Protein AF-A0A1C3E9I0-F1 (afdb_monomer)

pLDDT: mean 88.79, std 15.62, range [39.53, 97.69]

Secondary structure (DSSP, 8-state):
--HHHHHHHTTSS-TTSHHHHHHHHHBSS--B-HHHHHHHHHHHH-----HHHHHHHHHHHHHH-TTTEEEEEEEEEETTEEEEEEEEEETTS-----------

Sequence (104 aa):
MNTLQQLQTAGRVTDKTTLGRTILVTYGEQWHTLRSIEKYIRQRFGHADTQPTISARLRDVKKRYSRELTLQKRSERINNKNVWFYRIVSVTQPTHTAPTKEAA

Foldseek 3Di:
DALLVVCVVVVNADLVDPLNLLQVQQEDDDKDFLVRSQVCNCVPPVDRQHSVNSVVSLVVCCVPPVQFKDKDKDWDQDPNDTTIIIHIYTPPPPPPPDDDDDDD

Mean predicted aligned error: 6.29 Å

Solvent-accessible surface area (backbone atoms only — not comparable to full-atom values): 6218 Å² total; per-residue (Å²): 134,56,68,66,57,54,35,38,75,70,64,75,40,41,77,93,38,76,52,24,36,49,48,70,72,32,52,50,92,61,76,34,34,57,69,53,48,31,50,49,39,29,73,75,68,71,39,88,58,46,54,71,58,48,56,53,35,57,56,45,43,54,74,76,32,60,85,53,34,40,77,47,76,53,73,49,79,54,95,93,36,85,44,60,33,35,24,28,39,50,61,86,54,85,75,84,69,74,80,78,80,85,78,135

Nearest PDB structures (foldseek):
  5x11-assembly3_D  TM=6.896E-01  e=4.346E-02  Bacillus spizizenii str. W23
  5x11-assembly2_E  TM=6.452E-01  e=2.426E-01  Bacillus spizizenii str. W23
  8s0f-assembly1_8  TM=5.007E-01  e=1.119E+00  Homo sapiens
  2crq-assembly1_A  TM=3.444E-01  e=8.138E-01  Mus musculus
  5ht0-assembly2_D  TM=3.319E-01  e=3.522E+00  uncultured bacterium

Structure (mmCIF, N/CA/C/O backbone):
data_AF-A0A1C3E9I0-F1
#
_entry.id   AF-A0A1C3E9I0-F1
#
loop_
_atom_site.group_PDB
_atom_site.id
_atom_site.type_symbol
_atom_site.label_atom_id
_atom_site.label_alt_id
_atom_site.label_comp_id
_atom_site.label_asym_id
_atom_site.label_entity_id
_atom_site.label_seq_id
_atom_site.pdbx_PDB_ins_code
_atom_site.Cartn_x
_atom_site.Cartn_y
_atom_site.Cartn_z
_atom_site.occupancy
_atom_site.B_iso_or_equiv
_atom_site.auth_seq_id
_atom_site.auth_comp_id
_atom_site.auth_asym_id
_atom_site.auth_atom_id
_atom_site.pdbx_PDB_model_num
ATOM 1 N N . MET A 1 1 ? -10.369 11.245 -15.182 1.00 59.56 1 MET A N 1
ATOM 2 C CA . MET A 1 1 ? -9.351 10.198 -14.937 1.00 59.56 1 MET A CA 1
ATOM 3 C C . MET A 1 1 ? -8.840 10.360 -13.514 1.00 59.56 1 MET A C 1
ATOM 5 O O . MET A 1 1 ? -8.442 11.462 -13.164 1.00 59.56 1 MET A O 1
ATOM 9 N N . ASN A 1 2 ? -8.929 9.326 -12.675 1.00 86.25 2 ASN A N 1
ATOM 10 C CA . ASN A 1 2 ? -8.485 9.405 -11.277 1.00 86.25 2 ASN A CA 1
ATOM 11 C C . ASN A 1 2 ? -6.939 9.382 -11.200 1.00 86.25 2 ASN A C 1
ATOM 13 O O . ASN A 1 2 ? -6.297 8.741 -12.033 1.00 86.25 2 ASN A O 1
ATOM 17 N N . THR A 1 3 ? -6.336 10.045 -10.207 1.00 92.06 3 THR A N 1
ATOM 18 C CA . THR A 1 3 ? -4.874 10.116 -10.010 1.00 92.06 3 THR A CA 1
ATOM 19 C C . THR A 1 3 ? -4.190 8.748 -10.031 1.00 92.06 3 THR A C 1
ATOM 21 O O . THR A 1 3 ? -3.131 8.598 -10.639 1.00 92.06 3 THR A O 1
ATOM 24 N N . LEU A 1 4 ? -4.799 7.716 -9.438 1.00 92.75 4 LEU A N 1
ATOM 25 C CA . LEU A 1 4 ? -4.233 6.365 -9.468 1.00 92.75 4 LEU A CA 1
ATOM 26 C C . LEU A 1 4 ? -4.150 5.813 -10.900 1.00 92.75 4 LEU A C 1
ATOM 28 O O . LEU A 1 4 ? -3.123 5.258 -11.281 1.00 92.75 4 LEU A O 1
ATOM 32 N N . GLN A 1 5 ? -5.184 6.027 -11.717 1.00 92.38 5 GLN A N 1
ATOM 33 C CA . GLN A 1 5 ? -5.194 5.583 -13.115 1.00 92.38 5 GLN A CA 1
ATOM 34 C C . GLN A 1 5 ? -4.120 6.300 -13.944 1.00 92.38 5 GLN A C 1
ATOM 36 O O . GLN A 1 5 ? -3.495 5.680 -14.803 1.00 92.38 5 GLN A O 1
ATOM 41 N N . GLN A 1 6 ? -3.869 7.587 -13.676 1.00 93.00 6 GLN A N 1
ATOM 42 C CA . GLN A 1 6 ? -2.787 8.343 -14.321 1.00 93.00 6 GLN A CA 1
ATOM 43 C C . GLN A 1 6 ? -1.420 7.744 -13.979 1.00 93.00 6 GLN A C 1
ATOM 45 O O . GLN A 1 6 ? -0.606 7.506 -14.869 1.00 93.00 6 GLN A O 1
ATOM 50 N N . LEU A 1 7 ? -1.188 7.426 -12.702 1.00 94.25 7 LEU A N 1
ATOM 51 C CA . LEU A 1 7 ? 0.055 6.800 -12.250 1.00 94.25 7 LEU A CA 1
ATOM 52 C C . LEU A 1 7 ? 0.250 5.386 -12.816 1.00 94.25 7 LEU A C 1
ATOM 54 O O . LEU A 1 7 ? 1.385 5.001 -13.096 1.00 94.25 7 LEU A O 1
ATOM 58 N N . GLN A 1 8 ? -0.831 4.623 -13.001 1.00 95.00 8 GLN A N 1
ATOM 59 C CA . GLN A 1 8 ? -0.782 3.311 -13.653 1.00 95.00 8 GLN A CA 1
ATOM 60 C C . GLN A 1 8 ? -0.477 3.427 -15.150 1.00 95.00 8 GLN A C 1
ATOM 62 O O . GLN A 1 8 ? 0.394 2.719 -15.647 1.00 95.00 8 GLN A O 1
ATOM 67 N N . THR A 1 9 ? -1.136 4.353 -15.852 1.00 94.31 9 THR A N 1
ATOM 68 C CA . THR A 1 9 ? -0.920 4.591 -17.293 1.00 94.31 9 THR A CA 1
ATOM 69 C C . THR A 1 9 ? 0.506 5.069 -17.569 1.00 94.31 9 THR A C 1
ATOM 71 O O . THR A 1 9 ? 1.133 4.636 -18.528 1.00 94.31 9 THR A O 1
ATOM 74 N N . ALA A 1 10 ? 1.060 5.895 -16.678 1.00 93.50 10 ALA A N 1
ATOM 75 C CA . ALA A 1 10 ? 2.455 6.329 -16.726 1.00 93.50 10 ALA A CA 1
ATOM 76 C C . ALA A 1 10 ? 3.463 5.245 -16.285 1.00 93.50 10 ALA A C 1
ATOM 78 O O . ALA A 1 10 ? 4.655 5.526 -16.186 1.00 93.50 10 ALA A O 1
ATOM 79 N N . GLY A 1 11 ? 3.010 4.035 -15.932 1.00 93.81 11 GLY A N 1
ATOM 80 C CA . GLY A 1 11 ? 3.867 2.932 -15.484 1.00 93.81 11 GLY A CA 1
ATOM 81 C C . GLY A 1 11 ? 4.528 3.134 -14.115 1.00 93.81 11 GLY A C 1
ATOM 82 O O . GLY A 1 11 ? 5.353 2.319 -13.704 1.00 93.81 11 GLY A O 1
ATOM 83 N N . ARG A 1 12 ? 4.173 4.194 -13.377 1.00 94.25 12 ARG A N 1
ATOM 84 C CA . ARG A 1 12 ? 4.755 4.511 -12.061 1.00 94.25 12 ARG A CA 1
ATOM 85 C C . ARG A 1 12 ? 4.211 3.594 -10.966 1.00 94.25 12 ARG A C 1
ATOM 87 O O . ARG A 1 12 ? 4.947 3.213 -10.059 1.00 94.25 12 ARG A O 1
ATOM 94 N N . VAL A 1 13 ? 2.941 3.201 -11.063 1.00 95.75 13 VAL A N 1
ATOM 95 C CA . VAL A 1 13 ? 2.294 2.256 -10.139 1.00 95.75 13 VAL A CA 1
ATOM 96 C C . VAL A 1 13 ? 1.909 0.986 -10.890 1.00 95.75 13 VAL A C 1
ATOM 98 O O . VAL A 1 13 ? 1.063 1.020 -11.776 1.00 95.75 13 VAL A O 1
ATOM 101 N N . THR A 1 14 ? 2.509 -0.144 -10.514 1.00 95.81 14 THR A N 1
ATOM 102 C CA . THR A 1 14 ? 2.232 -1.459 -11.115 1.00 95.81 14 THR A CA 1
ATOM 103 C C . THR A 1 14 ? 2.167 -2.554 -10.052 1.00 95.81 14 THR A C 1
ATOM 105 O O . THR A 1 14 ? 2.862 -2.502 -9.034 1.00 95.81 14 THR A O 1
ATOM 108 N N . ASP A 1 15 ? 1.360 -3.581 -10.295 1.00 94.88 15 ASP A N 1
ATOM 109 C CA . ASP A 1 15 ? 1.241 -4.768 -9.439 1.00 94.88 15 ASP A CA 1
ATOM 110 C C . ASP A 1 15 ? 2.491 -5.670 -9.453 1.00 94.88 15 ASP A C 1
ATOM 112 O O . ASP A 1 15 ? 2.662 -6.518 -8.577 1.00 94.88 15 ASP A O 1
ATOM 116 N N . LYS A 1 16 ? 3.423 -5.436 -10.381 1.00 95.12 16 LYS A N 1
ATOM 117 C CA . LYS A 1 16 ? 4.725 -6.116 -10.448 1.00 95.12 16 LYS A CA 1
ATOM 118 C C . LYS A 1 16 ? 5.630 -5.805 -9.252 1.00 95.12 16 LYS A C 1
ATOM 120 O O . LYS A 1 16 ? 6.550 -6.565 -8.960 1.00 95.12 16 LYS A O 1
ATOM 125 N N . THR A 1 17 ? 5.382 -4.703 -8.540 1.00 95.62 17 THR A N 1
ATOM 126 C CA . THR A 1 17 ? 6.220 -4.254 -7.417 1.00 95.62 17 THR A CA 1
ATOM 127 C C . THR A 1 17 ? 5.473 -4.286 -6.087 1.00 95.62 17 THR A C 1
ATOM 129 O O . THR A 1 17 ? 4.287 -3.970 -6.019 1.00 95.62 17 THR A O 1
ATOM 132 N N . THR A 1 18 ? 6.191 -4.574 -4.994 1.00 95.50 18 THR A N 1
ATOM 133 C CA . THR A 1 18 ? 5.635 -4.508 -3.623 1.00 95.50 18 THR A CA 1
ATOM 134 C C . THR A 1 18 ? 5.052 -3.126 -3.305 1.00 95.50 18 THR A C 1
ATOM 136 O O . THR A 1 18 ? 4.007 -3.009 -2.665 1.00 95.50 18 THR A O 1
ATOM 139 N N . LEU A 1 19 ? 5.700 -2.060 -3.791 1.00 96.56 19 LEU A N 1
ATOM 140 C CA . LEU A 1 19 ? 5.224 -0.687 -3.634 1.00 96.56 19 LEU A CA 1
ATOM 141 C C . LEU A 1 19 ? 3.905 -0.459 -4.373 1.00 96.56 19 LEU A C 1
ATOM 143 O O . LEU A 1 19 ? 2.954 0.038 -3.777 1.00 96.56 19 LEU A O 1
ATOM 147 N N . GLY A 1 20 ? 3.837 -0.828 -5.651 1.00 96.69 20 GLY A N 1
ATOM 148 C CA . GLY A 1 20 ? 2.638 -0.605 -6.443 1.00 96.69 20 GLY A CA 1
ATOM 149 C C . GLY A 1 20 ? 1.459 -1.443 -5.955 1.00 96.69 20 GLY A C 1
ATOM 150 O O . GLY 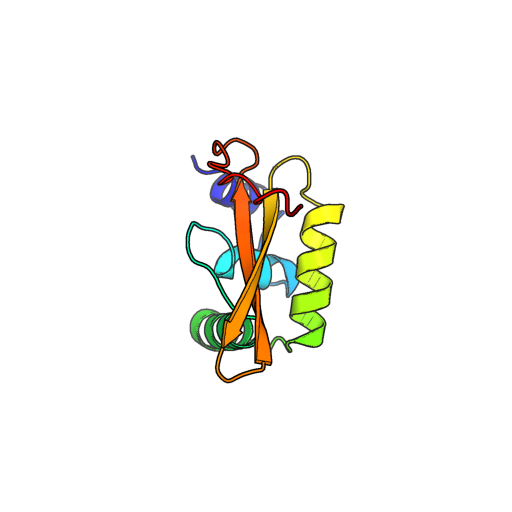A 1 20 ? 0.375 -0.892 -5.810 1.00 96.69 20 GLY A O 1
ATOM 151 N N . ARG A 1 21 ? 1.663 -2.706 -5.554 1.00 97.44 21 ARG A N 1
ATOM 152 C CA . ARG A 1 21 ? 0.612 -3.515 -4.901 1.00 97.44 21 ARG A CA 1
ATOM 153 C C . ARG A 1 21 ? 0.097 -2.878 -3.615 1.00 97.44 21 ARG A C 1
ATOM 155 O O . ARG A 1 21 ? -1.114 -2.813 -3.411 1.00 97.44 21 ARG A O 1
ATOM 162 N N . THR A 1 22 ? 1.004 -2.354 -2.785 1.00 97.25 22 THR A N 1
ATOM 163 C CA . THR A 1 22 ? 0.637 -1.621 -1.563 1.00 97.25 22 THR A CA 1
ATOM 164 C C . THR A 1 22 ? -0.233 -0.409 -1.896 1.00 97.25 22 THR A C 1
ATOM 166 O O . THR A 1 22 ? -1.277 -0.226 -1.273 1.00 97.25 22 THR A O 1
ATOM 169 N N . ILE A 1 23 ? 0.146 0.389 -2.901 1.00 97.12 23 ILE A N 1
ATOM 170 C CA . ILE A 1 23 ? -0.638 1.551 -3.342 1.00 97.12 23 ILE A CA 1
ATOM 171 C C . ILE A 1 23 ? -2.010 1.107 -3.863 1.00 97.12 23 ILE A C 1
ATOM 173 O O . ILE A 1 23 ? -3.020 1.624 -3.405 1.00 97.12 23 ILE A O 1
ATOM 177 N N . LEU A 1 24 ? -2.065 0.115 -4.754 1.00 96.62 24 LEU A N 1
ATOM 178 C CA . LEU A 1 24 ? -3.299 -0.349 -5.401 1.00 96.62 24 LEU A CA 1
ATOM 179 C C . LEU A 1 24 ? -4.340 -0.919 -4.429 1.00 96.62 24 LEU A C 1
ATOM 181 O O . LEU A 1 24 ? -5.533 -0.857 -4.715 1.00 96.62 24 LEU A O 1
ATOM 185 N N . VAL A 1 25 ? -3.899 -1.508 -3.316 1.00 96.94 25 VAL A N 1
ATOM 186 C CA . VAL A 1 25 ? -4.783 -2.060 -2.274 1.00 96.94 25 VAL A CA 1
ATOM 187 C C . VAL A 1 25 ? -5.167 -1.017 -1.229 1.00 96.94 25 VAL A C 1
ATOM 189 O O . VAL A 1 25 ? -6.239 -1.115 -0.648 1.00 96.94 25 VAL A O 1
ATOM 192 N N . THR A 1 26 ? -4.305 -0.033 -0.975 1.00 96.88 26 THR A N 1
ATOM 193 C CA . THR A 1 26 ? -4.512 0.950 0.103 1.00 96.88 26 THR A CA 1
ATOM 194 C C . THR A 1 26 ? -5.130 2.256 -0.409 1.00 96.88 26 THR A C 1
ATOM 196 O O . THR A 1 26 ? -5.496 3.115 0.392 1.00 96.88 26 THR A O 1
ATOM 199 N N . TYR A 1 27 ? -5.212 2.443 -1.729 1.00 96.31 27 TYR A N 1
ATOM 200 C CA . TYR A 1 27 ? -5.778 3.638 -2.344 1.00 96.31 27 TYR A CA 1
ATOM 201 C C . TYR A 1 27 ? -7.306 3.639 -2.287 1.00 96.31 27 TYR A C 1
ATOM 203 O O . TYR A 1 27 ? -7.948 2.727 -2.806 1.00 96.31 27 TYR A O 1
ATOM 211 N N . GLY A 1 28 ? -7.882 4.694 -1.715 1.00 93.38 28 GLY A N 1
ATOM 212 C CA . GLY A 1 28 ? -9.324 4.889 -1.625 1.00 93.38 28 GLY A CA 1
ATOM 213 C C . GLY A 1 28 ? -9.777 5.390 -0.256 1.00 93.38 28 GLY A C 1
ATOM 214 O O . GLY A 1 28 ? -8.980 5.781 0.597 1.00 93.38 28 GLY A O 1
ATOM 215 N N . GLU A 1 29 ? -11.091 5.386 -0.051 1.00 91.44 29 GLU A N 1
ATOM 216 C CA . GLU A 1 29 ? -11.711 5.917 1.169 1.00 91.44 29 GLU A CA 1
ATOM 217 C C . GLU A 1 29 ? -11.603 4.963 2.365 1.00 91.44 29 GLU A C 1
ATOM 219 O O . GLU A 1 29 ? -11.628 5.412 3.517 1.00 91.44 29 GLU A O 1
ATOM 224 N N . GLN A 1 30 ? -11.456 3.664 2.086 1.00 94.25 30 GLN A N 1
ATOM 225 C CA . GLN A 1 30 ? -11.412 2.596 3.078 1.00 94.25 30 GLN A CA 1
ATOM 226 C C . GLN A 1 30 ? -10.117 2.617 3.894 1.00 94.25 30 GLN A C 1
ATOM 228 O O . GLN A 1 30 ? -9.027 2.880 3.392 1.00 94.25 30 GLN A O 1
ATOM 233 N N . TRP A 1 31 ? -10.253 2.312 5.183 1.00 96.62 31 TRP A N 1
ATOM 234 C CA . TRP A 1 31 ? -9.146 2.232 6.126 1.00 96.62 31 TRP A CA 1
ATOM 235 C C . TRP A 1 31 ? -8.705 0.785 6.314 1.00 96.62 31 TRP A C 1
ATOM 237 O O . TRP A 1 31 ? -9.522 -0.096 6.581 1.00 96.62 31 TRP A O 1
ATOM 247 N N . HIS A 1 32 ? -7.398 0.547 6.237 1.00 96.88 32 HIS A N 1
ATOM 248 C CA . HIS A 1 32 ? -6.829 -0.793 6.279 1.00 96.88 32 HIS A CA 1
ATOM 249 C C . HIS A 1 32 ? -5.742 -0.917 7.349 1.00 96.88 32 HIS A C 1
ATOM 251 O O . HIS A 1 32 ? -4.864 -0.066 7.476 1.00 96.88 32 HIS A O 1
ATOM 257 N N . THR A 1 33 ? -5.759 -2.011 8.108 1.00 97.38 33 THR A N 1
ATOM 258 C CA . THR A 1 33 ? -4.615 -2.425 8.934 1.00 97.38 33 THR A CA 1
ATOM 259 C C . THR A 1 33 ? -3.547 -3.080 8.058 1.00 97.38 33 THR A C 1
ATOM 261 O O . THR A 1 33 ? -3.871 -3.624 6.999 1.00 97.38 33 THR A O 1
ATOM 264 N N . LEU A 1 34 ? -2.289 -3.138 8.516 1.00 96.94 34 LEU A N 1
ATOM 265 C CA . LEU A 1 34 ? -1.224 -3.860 7.794 1.00 96.94 34 LEU A CA 1
ATOM 266 C C . LEU A 1 34 ? -1.612 -5.313 7.484 1.00 96.94 34 LEU A C 1
ATOM 268 O O . LEU A 1 34 ? -1.342 -5.806 6.393 1.00 96.94 34 LEU A O 1
ATOM 272 N N . ARG A 1 35 ? -2.310 -5.970 8.417 1.00 96.19 35 ARG A N 1
ATOM 273 C CA . ARG A 1 35 ? -2.816 -7.337 8.254 1.00 96.19 35 ARG A CA 1
ATOM 274 C C . ARG A 1 35 ? -3.868 -7.448 7.152 1.00 96.19 35 ARG A C 1
ATOM 276 O O . ARG A 1 35 ? -3.864 -8.415 6.397 1.00 96.19 35 ARG A O 1
ATOM 283 N N . SER A 1 36 ? -4.772 -6.473 7.056 1.00 96.88 36 SER A N 1
ATOM 284 C CA . SER A 1 36 ? -5.760 -6.450 5.972 1.00 96.88 36 SER A CA 1
ATOM 285 C C . SER A 1 36 ? -5.110 -6.178 4.614 1.00 96.88 36 SER A C 1
ATOM 287 O O . SER A 1 36 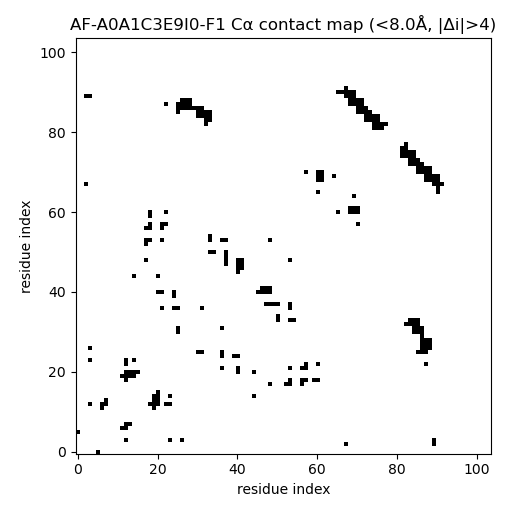? -5.450 -6.856 3.651 1.00 96.88 36 SER A O 1
ATOM 289 N N . ILE A 1 37 ? -4.114 -5.284 4.548 1.00 97.38 37 ILE A N 1
ATOM 290 C CA . ILE A 1 37 ? -3.355 -5.005 3.319 1.00 97.38 37 ILE A CA 1
ATOM 291 C C . ILE A 1 37 ? -2.625 -6.270 2.852 1.00 97.38 37 ILE A C 1
ATOM 293 O O . ILE A 1 37 ? -2.763 -6.656 1.698 1.00 97.38 37 ILE A O 1
ATOM 297 N N . GLU A 1 38 ? -1.917 -6.957 3.753 1.00 97.69 38 GLU A N 1
ATOM 298 C CA . GLU A 1 38 ? -1.262 -8.248 3.488 1.00 97.69 38 GLU A CA 1
ATOM 299 C C . GLU A 1 38 ? -2.252 -9.268 2.899 1.00 97.69 38 GLU A C 1
ATOM 301 O O . GLU A 1 38 ? -1.998 -9.862 1.848 1.00 97.69 38 GLU A O 1
ATOM 306 N N . LYS A 1 39 ? -3.420 -9.432 3.538 1.00 97.25 39 LYS A N 1
ATOM 307 C CA . LYS A 1 39 ? -4.475 -10.339 3.066 1.00 97.25 39 LYS A CA 1
ATOM 308 C C . LYS A 1 39 ? -4.965 -9.960 1.666 1.00 97.25 39 LYS A C 1
ATOM 310 O O . LYS A 1 39 ? -5.069 -10.838 0.813 1.00 97.25 39 LYS A O 1
ATOM 315 N N . TYR A 1 40 ? -5.246 -8.684 1.418 1.00 96.81 40 TYR A N 1
ATOM 316 C CA . TYR A 1 40 ? -5.744 -8.221 0.124 1.00 96.81 40 TYR A CA 1
ATOM 317 C C . TYR A 1 40 ? -4.700 -8.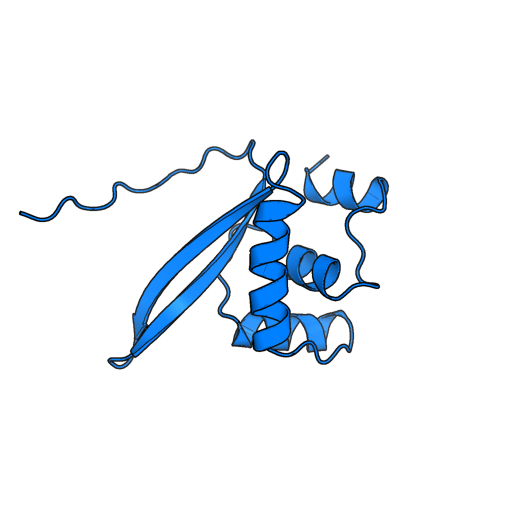331 -0.984 1.00 96.81 40 TYR A C 1
ATOM 319 O O . TYR A 1 40 ? -5.048 -8.725 -2.093 1.00 96.81 40 TYR A O 1
ATOM 327 N N . ILE A 1 41 ? -3.425 -8.058 -0.698 1.00 96.94 41 ILE A N 1
ATOM 328 C CA . ILE A 1 41 ? -2.339 -8.268 -1.661 1.00 96.94 41 ILE A CA 1
ATOM 329 C C . ILE A 1 41 ? -2.261 -9.747 -2.052 1.00 96.94 41 ILE A C 1
ATOM 331 O O . ILE A 1 41 ? -2.212 -10.061 -3.243 1.00 96.94 41 ILE A O 1
ATOM 335 N N . ARG A 1 42 ? -2.326 -10.656 -1.071 1.00 96.00 42 ARG A N 1
ATOM 336 C CA . ARG A 1 42 ? -2.322 -12.101 -1.326 1.00 96.00 42 ARG A CA 1
ATOM 337 C C . ARG A 1 42 ? -3.528 -12.543 -2.149 1.00 96.00 42 ARG A C 1
ATOM 339 O O . ARG A 1 42 ? -3.364 -13.302 -3.095 1.00 96.00 42 ARG A O 1
ATOM 346 N N . GLN A 1 43 ? -4.723 -12.070 -1.804 1.00 96.12 43 GLN A N 1
A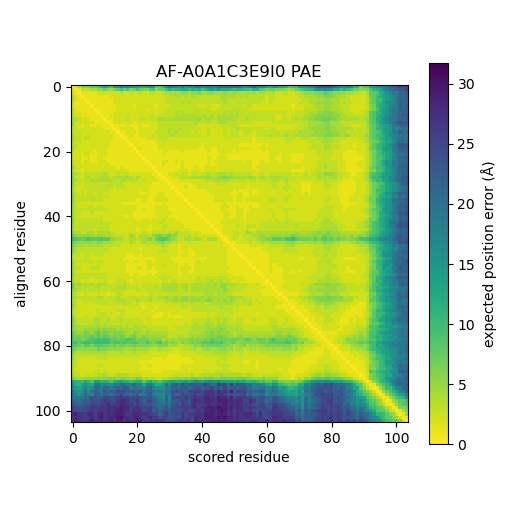TOM 347 C CA . GLN A 1 43 ? -5.958 -12.434 -2.502 1.00 96.12 43 GLN A CA 1
ATOM 348 C C . GLN A 1 43 ? -6.013 -11.886 -3.930 1.00 96.12 43 GLN A C 1
ATOM 350 O O . GLN A 1 43 ? -6.468 -12.583 -4.829 1.00 96.12 43 GLN A O 1
ATOM 355 N N . ARG A 1 44 ? -5.560 -10.646 -4.141 1.00 96.62 44 ARG A N 1
ATOM 356 C CA . ARG A 1 44 ? -5.686 -9.956 -5.429 1.00 96.62 44 ARG A CA 1
ATOM 357 C C . ARG A 1 44 ? -4.559 -10.279 -6.403 1.00 96.62 44 ARG A C 1
ATOM 359 O O . ARG A 1 44 ? -4.806 -10.326 -7.600 1.00 96.62 44 ARG A O 1
ATOM 366 N N . PHE A 1 45 ? -3.337 -10.463 -5.905 1.00 95.62 45 PHE A N 1
ATOM 367 C CA . PHE A 1 45 ? -2.147 -10.601 -6.749 1.00 95.62 45 PHE A CA 1
ATOM 368 C C . PHE A 1 45 ? -1.371 -11.905 -6.517 1.00 95.62 45 PHE A C 1
ATOM 370 O O . PHE A 1 45 ? -0.333 -12.103 -7.135 1.00 95.62 45 PHE A O 1
ATOM 377 N N . GLY A 1 46 ? -1.800 -12.772 -5.592 1.00 94.12 46 GLY A N 1
ATOM 378 C CA . GLY A 1 46 ? -1.089 -14.018 -5.272 1.00 94.12 46 GLY A CA 1
ATOM 379 C C . GLY A 1 46 ? 0.254 -13.829 -4.550 1.00 94.12 46 GLY A C 1
ATOM 380 O O . GLY A 1 46 ? 0.963 -14.803 -4.315 1.00 94.12 46 GLY A O 1
ATOM 381 N N . HIS A 1 47 ? 0.614 -12.598 -4.168 1.00 92.44 47 HIS A N 1
ATOM 382 C CA . HIS A 1 47 ? 1.894 -12.285 -3.527 1.00 92.44 47 HIS A CA 1
ATOM 383 C C . HIS A 1 47 ? 1.800 -12.263 -1.996 1.00 92.44 47 HIS A C 1
ATOM 385 O O . HIS A 1 47 ? 0.852 -11.732 -1.422 1.00 92.44 47 HIS A O 1
ATOM 391 N N . ALA A 1 48 ? 2.826 -12.786 -1.325 1.00 90.19 48 ALA A N 1
ATOM 392 C CA . ALA A 1 48 ? 2.947 -12.786 0.133 1.00 90.19 48 ALA A CA 1
ATOM 393 C C . ALA A 1 48 ? 3.806 -11.607 0.632 1.00 90.19 48 ALA A C 1
ATOM 395 O O . ALA A 1 48 ? 4.869 -11.797 1.224 1.00 90.19 48 ALA A O 1
ATOM 396 N N . ASP A 1 49 ? 3.364 -10.374 0.370 1.00 92.25 49 ASP A N 1
ATOM 397 C CA . ASP A 1 49 ? 4.058 -9.182 0.869 1.00 92.25 49 ASP A CA 1
ATOM 398 C C . ASP A 1 49 ? 3.861 -9.069 2.394 1.00 92.25 49 ASP A C 1
ATOM 400 O O . ASP A 1 49 ? 2.739 -8.946 2.884 1.00 92.25 49 ASP A O 1
ATOM 404 N N . THR A 1 50 ? 4.953 -9.113 3.160 1.00 95.75 50 THR A N 1
ATOM 405 C CA . THR A 1 50 ? 4.887 -9.133 4.632 1.00 95.75 50 THR A CA 1
ATOM 406 C C . THR A 1 50 ? 4.562 -7.760 5.227 1.00 95.75 50 THR A C 1
ATOM 408 O O . THR A 1 50 ? 4.858 -6.717 4.638 1.00 95.75 50 THR A O 1
ATOM 411 N N . GLN A 1 51 ? 4.017 -7.726 6.447 1.00 95.56 51 GLN A N 1
ATOM 412 C CA . GLN A 1 51 ? 3.690 -6.468 7.137 1.00 95.56 51 GLN A CA 1
ATOM 413 C C . GLN A 1 51 ? 4.889 -5.513 7.318 1.00 95.56 51 GLN A C 1
ATOM 415 O O . GLN A 1 51 ? 4.703 -4.313 7.090 1.00 95.56 51 GLN A O 1
ATOM 420 N N . PRO A 1 52 ? 6.117 -5.969 7.661 1.00 96.75 52 PRO A N 1
ATOM 421 C CA . PRO A 1 52 ? 7.294 -5.097 7.679 1.00 96.75 52 PRO A CA 1
ATOM 422 C C . PRO A 1 52 ? 7.600 -4.481 6.309 1.00 96.75 52 PRO A C 1
ATOM 424 O O . PRO A 1 52 ? 7.865 -3.279 6.219 1.00 96.75 52 PRO A O 1
ATOM 427 N N . THR A 1 53 ? 7.503 -5.273 5.234 1.00 96.50 53 THR A N 1
ATOM 428 C CA . THR A 1 53 ? 7.685 -4.790 3.858 1.00 96.50 53 THR A CA 1
ATOM 429 C C . THR A 1 53 ? 6.623 -3.755 3.502 1.00 96.50 53 THR A C 1
ATOM 431 O O . THR A 1 53 ? 6.970 -2.664 3.055 1.00 96.50 53 THR A O 1
ATOM 434 N N . ILE A 1 54 ? 5.346 -4.041 3.763 1.00 97.38 54 ILE A N 1
ATOM 435 C CA . ILE A 1 54 ? 4.230 -3.115 3.522 1.00 97.38 54 ILE A CA 1
ATOM 436 C C . ILE A 1 54 ? 4.444 -1.810 4.295 1.00 97.38 54 ILE A C 1
ATOM 438 O O . ILE A 1 54 ? 4.347 -0.729 3.721 1.00 97.38 54 ILE A O 1
ATOM 442 N N . SER A 1 55 ? 4.812 -1.887 5.576 1.00 96.44 55 SER A N 1
ATOM 443 C CA . SER A 1 55 ? 5.104 -0.716 6.410 1.00 96.44 55 SER A CA 1
ATOM 444 C C . SER A 1 55 ? 6.225 0.149 5.819 1.00 96.44 55 SER A C 1
ATOM 446 O O . SER A 1 55 ? 6.108 1.377 5.771 1.00 96.44 55 SER A O 1
ATOM 448 N N . ALA A 1 56 ? 7.296 -0.470 5.312 1.00 97.19 56 ALA A N 1
ATOM 449 C CA . ALA A 1 56 ? 8.351 0.245 4.600 1.00 97.19 56 ALA A CA 1
ATOM 450 C C . ALA A 1 56 ? 7.831 0.911 3.316 1.00 97.19 56 ALA A C 1
ATOM 452 O O . ALA A 1 56 ? 8.125 2.082 3.073 1.00 97.19 56 ALA A O 1
ATOM 453 N N . ARG A 1 57 ? 6.993 0.217 2.537 1.00 96.94 57 ARG A N 1
ATOM 454 C CA . ARG A 1 57 ? 6.411 0.761 1.302 1.00 96.94 57 ARG A CA 1
ATOM 455 C C . ARG A 1 57 ? 5.435 1.900 1.544 1.00 96.94 57 ARG A C 1
ATOM 457 O O . ARG A 1 57 ? 5.493 2.881 0.814 1.00 96.94 57 ARG A O 1
ATOM 464 N N . LEU A 1 58 ? 4.635 1.860 2.606 1.00 96.25 58 LEU A N 1
ATOM 465 C CA . LEU A 1 58 ? 3.799 2.997 3.001 1.00 96.25 58 LEU A CA 1
ATOM 466 C C . LEU A 1 58 ? 4.652 4.249 3.277 1.00 96.25 58 LEU A C 1
ATOM 468 O O . LEU A 1 58 ? 4.291 5.346 2.852 1.00 96.25 58 LEU A O 1
ATOM 472 N N . ARG A 1 59 ? 5.825 4.105 3.911 1.00 94.81 59 ARG A N 1
ATOM 473 C CA . ARG A 1 59 ? 6.764 5.232 4.088 1.00 94.81 59 ARG A CA 1
ATOM 474 C C . ARG A 1 59 ? 7.352 5.716 2.761 1.00 94.81 59 ARG A C 1
ATOM 476 O O . ARG A 1 59 ? 7.517 6.923 2.584 1.00 94.81 59 ARG A O 1
ATOM 483 N N . ASP A 1 60 ? 7.634 4.806 1.830 1.00 94.69 60 ASP A N 1
ATOM 484 C CA . ASP A 1 60 ? 8.116 5.158 0.491 1.00 94.69 60 ASP A CA 1
ATOM 485 C C . ASP A 1 60 ? 7.078 5.936 -0.323 1.00 94.69 60 ASP A C 1
ATOM 487 O O . ASP A 1 60 ? 7.470 6.803 -1.103 1.00 94.69 60 ASP A O 1
ATOM 491 N N . VAL A 1 61 ? 5.775 5.697 -0.118 1.00 94.06 61 VAL A N 1
ATOM 492 C CA . VAL A 1 61 ? 4.712 6.474 -0.783 1.00 94.06 61 VAL A CA 1
ATOM 493 C C . VAL A 1 61 ? 4.878 7.962 -0.492 1.00 94.06 61 VAL A C 1
ATOM 495 O O . VAL A 1 61 ? 4.950 8.759 -1.424 1.00 94.06 61 VAL A O 1
ATOM 498 N N . LYS A 1 62 ? 5.049 8.332 0.784 1.00 87.12 62 LYS A N 1
ATOM 499 C CA . LYS A 1 62 ? 5.283 9.729 1.183 1.00 87.12 62 LYS A CA 1
ATOM 500 C C . LYS A 1 62 ? 6.548 10.312 0.544 1.00 87.12 62 LYS A C 1
ATOM 502 O O . LYS A 1 62 ? 6.581 11.498 0.247 1.00 87.12 62 LYS A O 1
ATOM 507 N N . LYS A 1 63 ? 7.593 9.506 0.338 1.00 90.44 63 LYS A N 1
ATOM 508 C CA . LYS A 1 63 ? 8.858 9.973 -0.253 1.00 90.44 63 LYS A CA 1
ATOM 509 C C . LYS A 1 63 ? 8.783 10.149 -1.772 1.00 90.44 63 LYS A C 1
ATOM 511 O O . LYS A 1 63 ? 9.425 11.046 -2.299 1.00 90.44 63 LY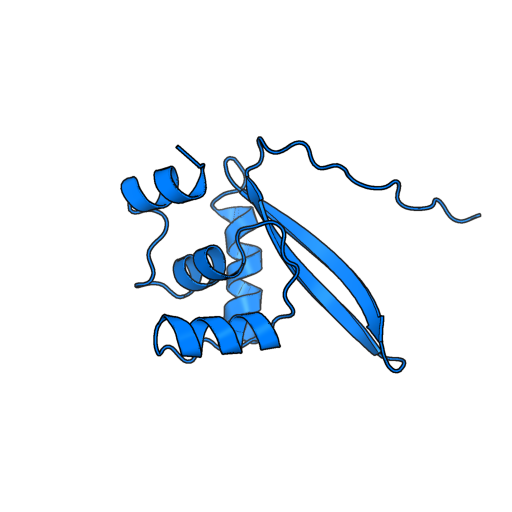S A O 1
ATOM 516 N N . ARG A 1 64 ? 8.050 9.277 -2.472 1.00 93.81 64 ARG A N 1
ATOM 517 C CA . ARG A 1 64 ? 8.081 9.173 -3.945 1.00 93.81 64 ARG A CA 1
ATOM 518 C C . ARG A 1 64 ? 6.870 9.783 -4.651 1.00 93.81 64 ARG A C 1
ATOM 520 O O . ARG A 1 64 ? 6.961 10.071 -5.839 1.00 93.81 64 ARG A O 1
ATOM 527 N N . TYR A 1 65 ? 5.755 9.941 -3.941 1.00 93.56 65 TYR A N 1
ATOM 528 C CA . TYR A 1 65 ? 4.470 10.353 -4.509 1.00 93.56 65 TYR A CA 1
ATOM 529 C C . TYR A 1 65 ? 3.823 11.504 -3.736 1.00 93.56 65 TYR A C 1
ATOM 531 O O . TYR A 1 65 ? 2.622 11.692 -3.841 1.00 93.56 65 TYR A O 1
ATOM 539 N N . SER A 1 66 ? 4.573 12.278 -2.946 1.00 89.25 66 SER A N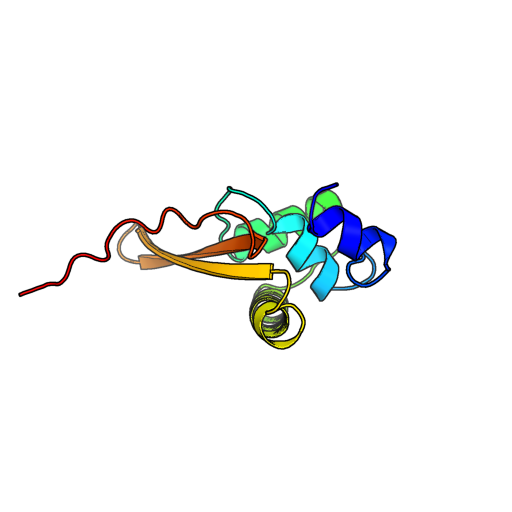 1
ATOM 540 C CA . SER A 1 66 ? 4.010 13.370 -2.130 1.00 89.25 66 SER A CA 1
ATOM 541 C C . SER A 1 66 ? 3.286 14.458 -2.925 1.00 89.25 66 SER A C 1
ATOM 543 O O . SER A 1 66 ? 2.522 15.217 -2.337 1.00 89.25 66 SER A O 1
ATOM 545 N N . ARG A 1 67 ? 3.529 14.560 -4.238 1.00 90.56 67 ARG A N 1
ATOM 546 C CA . ARG A 1 67 ? 2.862 15.529 -5.118 1.00 90.56 67 ARG A CA 1
ATOM 547 C C . ARG A 1 67 ? 1.490 15.040 -5.584 1.00 90.56 67 ARG A C 1
ATOM 549 O O . ARG A 1 67 ? 0.627 15.855 -5.878 1.00 90.56 67 ARG A O 1
ATOM 556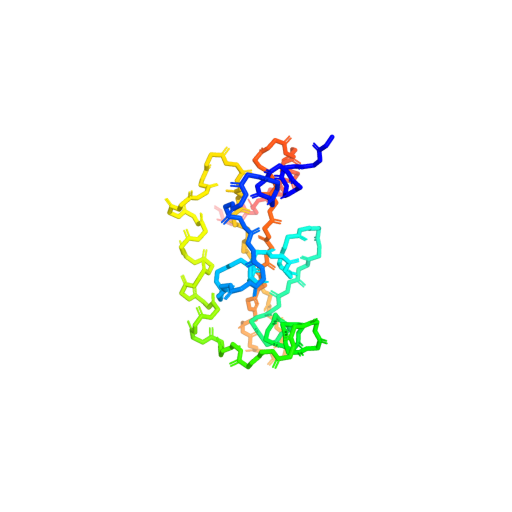 N N . GLU A 1 68 ? 1.289 13.728 -5.657 1.00 93.38 68 GLU A N 1
ATOM 557 C CA . GLU A 1 68 ? 0.088 13.110 -6.222 1.00 93.38 68 GLU A CA 1
ATOM 558 C C . GLU A 1 68 ? -0.755 12.381 -5.167 1.00 93.38 68 GLU A C 1
ATOM 560 O O . GLU A 1 68 ? -1.983 12.375 -5.241 1.00 93.38 68 GLU A O 1
ATOM 565 N N . LEU A 1 69 ? -0.103 11.779 -4.172 1.00 94.88 69 LEU A N 1
ATOM 566 C CA . LEU A 1 69 ? -0.685 10.901 -3.164 1.00 9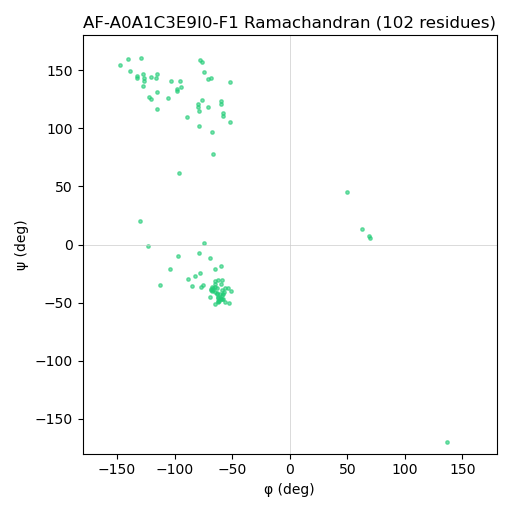4.88 69 LEU A CA 1
ATOM 567 C C . LEU A 1 69 ? -0.349 11.364 -1.744 1.00 94.88 69 LEU A C 1
ATOM 569 O O . LEU A 1 69 ? 0.769 11.770 -1.431 1.00 94.88 69 LEU A O 1
ATOM 573 N N . THR A 1 70 ? -1.310 11.194 -0.845 1.00 94.50 70 THR A N 1
ATOM 574 C CA . THR A 1 70 ? -1.146 11.420 0.590 1.00 94.50 70 THR A CA 1
ATOM 575 C C . THR A 1 70 ? -1.433 10.135 1.353 1.00 94.50 70 THR A C 1
ATOM 577 O O . THR A 1 70 ? -2.508 9.549 1.229 1.00 94.50 70 THR A O 1
ATOM 580 N N . LEU A 1 71 ? -0.471 9.710 2.179 1.00 95.06 71 LEU A N 1
ATOM 581 C CA . LEU A 1 71 ? -0.684 8.659 3.171 1.00 95.06 71 LEU A CA 1
ATOM 582 C C . LEU A 1 71 ? -1.386 9.257 4.389 1.00 95.06 71 LEU A C 1
ATOM 584 O O . LEU A 1 71 ? -0.815 10.094 5.089 1.00 95.06 71 LEU A O 1
ATOM 588 N N . GLN A 1 72 ? -2.579 8.761 4.685 1.00 94.94 72 GLN A N 1
ATOM 589 C CA . GLN A 1 72 ? -3.286 9.058 5.918 1.00 94.94 72 GLN A CA 1
ATOM 590 C C . GLN A 1 72 ? -3.175 7.872 6.871 1.00 94.94 72 GLN A C 1
ATOM 592 O O . GLN A 1 72 ? -3.230 6.709 6.465 1.00 94.94 72 GLN A O 1
ATOM 597 N N . LYS A 1 73 ? -2.995 8.178 8.154 1.00 95.31 73 LYS A N 1
ATOM 598 C CA . LYS A 1 73 ? -2.921 7.195 9.232 1.00 95.31 73 LYS A CA 1
ATOM 599 C C . LYS A 1 73 ? -3.822 7.635 10.376 1.00 95.31 73 LYS A C 1
ATOM 601 O O . LYS A 1 73 ? -3.882 8.824 10.678 1.00 95.31 73 LYS A O 1
ATOM 606 N N . ARG A 1 74 ? -4.471 6.681 11.028 1.00 95.50 74 ARG A N 1
ATOM 607 C CA . ARG A 1 74 ? -5.185 6.892 12.291 1.00 95.50 74 ARG A CA 1
ATOM 608 C C . ARG A 1 74 ? -4.963 5.698 13.204 1.00 95.50 74 ARG A C 1
ATOM 610 O O . ARG A 1 74 ? -4.596 4.620 12.734 1.00 95.50 74 ARG A O 1
ATOM 617 N N . SER A 1 75 ? -5.172 5.888 14.495 1.00 95.19 75 SER A N 1
ATOM 618 C CA . SER A 1 75 ? -5.125 4.809 15.475 1.00 95.19 75 SER A CA 1
ATOM 619 C C . SER A 1 75 ? -6.399 4.794 16.293 1.00 95.19 75 SER A C 1
ATOM 621 O O . SER A 1 75 ? -6.879 5.849 16.698 1.00 95.19 75 SER A O 1
ATOM 623 N N . GLU A 1 76 ? -6.895 3.601 16.578 1.00 94.56 76 GLU A N 1
ATOM 624 C CA . GLU A 1 76 ? -8.045 3.384 17.449 1.00 94.56 76 GLU A CA 1
ATOM 625 C C . GLU A 1 76 ? -7.661 2.366 18.522 1.00 94.56 76 GLU A C 1
ATOM 627 O O . GLU A 1 76 ? -6.857 1.460 18.276 1.00 94.56 76 GLU A O 1
ATOM 632 N N . ARG A 1 77 ? -8.213 2.515 19.728 1.00 95.50 77 ARG A N 1
ATOM 633 C CA . ARG A 1 77 ? -7.990 1.559 20.813 1.00 95.50 77 ARG A CA 1
ATOM 634 C C . ARG A 1 77 ? -9.063 0.474 20.735 1.00 95.50 77 ARG A C 1
ATOM 636 O O . ARG A 1 77 ? -10.223 0.735 21.024 1.00 95.50 77 ARG A O 1
ATOM 643 N N . ILE A 1 78 ? -8.671 -0.739 20.355 1.00 92.88 78 ILE A N 1
ATOM 644 C CA . ILE A 1 78 ? -9.560 -1.899 20.201 1.00 92.88 78 ILE A CA 1
ATOM 645 C C . ILE A 1 78 ? -9.045 -3.001 21.121 1.00 92.88 78 ILE A C 1
ATOM 647 O O . ILE A 1 78 ? -7.865 -3.348 21.064 1.00 92.88 78 ILE A O 1
ATOM 651 N N . ASN A 1 79 ? -9.904 -3.549 21.984 1.00 91.75 79 ASN A N 1
ATOM 652 C CA . ASN A 1 79 ? -9.532 -4.598 22.947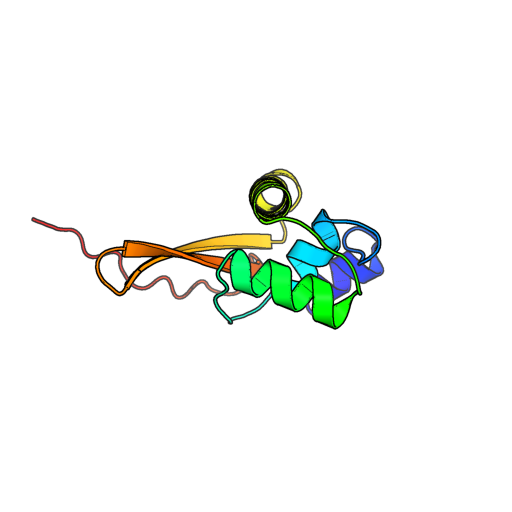 1.00 91.75 79 ASN A CA 1
ATOM 653 C C . ASN A 1 79 ? -8.276 -4.240 23.759 1.00 91.75 79 ASN A C 1
ATOM 655 O O . ASN A 1 79 ? -7.344 -5.033 23.890 1.00 91.75 79 ASN A O 1
ATOM 659 N N . ASN A 1 80 ? -8.231 -2.999 24.254 1.00 91.94 80 ASN A N 1
ATOM 660 C CA . ASN A 1 80 ? -7.119 -2.444 25.027 1.00 91.94 80 ASN A CA 1
ATOM 661 C C . ASN A 1 80 ? -5.768 -2.351 24.280 1.00 91.94 80 ASN A C 1
ATOM 663 O O . ASN A 1 80 ? -4.737 -2.104 24.903 1.00 91.94 80 ASN A O 1
ATOM 667 N N . LYS A 1 81 ? -5.762 -2.509 22.950 1.00 92.75 81 LYS A N 1
ATOM 668 C CA . LYS A 1 81 ? -4.580 -2.395 22.085 1.00 92.75 81 LYS A CA 1
ATOM 669 C C . LYS A 1 81 ? -4.741 -1.234 21.109 1.00 92.75 81 LYS A C 1
ATOM 671 O O . LYS A 1 81 ? -5.828 -1.003 20.588 1.00 92.75 81 LYS A O 1
ATOM 676 N N . ASN A 1 82 ? -3.648 -0.530 20.825 1.00 94.44 82 ASN A N 1
ATOM 677 C CA . ASN A 1 82 ? -3.630 0.491 19.778 1.00 94.44 82 ASN A CA 1
ATOM 678 C C . ASN A 1 82 ? -3.516 -0.186 18.409 1.00 94.44 82 ASN A C 1
ATOM 680 O O . ASN A 1 82 ? -2.499 -0.811 18.103 1.00 94.44 82 ASN A O 1
ATOM 684 N N . VAL A 1 83 ? -4.553 -0.052 17.585 1.00 95.38 83 VAL A N 1
ATOM 685 C CA . VAL A 1 83 ? -4.597 -0.584 16.222 1.00 95.38 83 VAL A CA 1
ATOM 686 C C . VAL A 1 83 ? -4.430 0.564 15.240 1.00 95.38 83 VAL A C 1
ATOM 688 O O . VAL A 1 83 ? -5.161 1.550 15.293 1.00 95.38 83 VAL A O 1
ATOM 691 N N . TRP A 1 84 ? -3.455 0.431 14.341 1.00 96.00 84 TRP A N 1
ATOM 692 C CA . TRP A 1 84 ? -3.168 1.425 13.313 1.00 96.00 84 TRP A CA 1
ATOM 693 C C . TRP A 1 84 ? -3.867 1.089 12.002 1.00 96.00 84 TRP A C 1
ATOM 695 O O . TRP A 1 84 ? -3.805 -0.043 11.513 1.00 96.00 84 TRP A O 1
ATOM 705 N N . PHE A 1 85 ? -4.463 2.116 11.414 1.00 97.19 85 PHE A N 1
ATOM 706 C CA . PHE A 1 85 ? -5.140 2.073 10.133 1.00 97.19 85 PHE A CA 1
ATOM 707 C C . PHE A 1 85 ? -4.492 3.056 9.167 1.00 97.19 85 PHE A C 1
ATOM 709 O O . PHE A 1 85 ? -4.070 4.148 9.555 1.00 97.19 85 PHE A O 1
ATOM 716 N N . TYR A 1 86 ? -4.450 2.667 7.900 1.00 97.12 86 TYR A N 1
ATOM 717 C CA . TYR A 1 86 ? -3.805 3.393 6.821 1.00 97.12 86 TYR A CA 1
ATOM 718 C C . TYR A 1 86 ? -4.740 3.474 5.620 1.00 97.12 86 TYR A C 1
ATOM 720 O O . TYR A 1 86 ? -5.470 2.524 5.336 1.00 97.12 86 TYR A O 1
ATOM 728 N N . ARG A 1 87 ? -4.680 4.596 4.906 1.00 96.50 87 ARG A N 1
ATOM 729 C CA . ARG A 1 87 ? -5.257 4.752 3.568 1.00 96.50 87 ARG A CA 1
ATOM 730 C C . ARG A 1 87 ? -4.411 5.706 2.735 1.00 96.50 87 ARG A C 1
ATOM 732 O O . ARG A 1 87 ? -3.708 6.555 3.287 1.00 96.50 87 ARG A O 1
ATOM 739 N N . ILE A 1 88 ? -4.470 5.570 1.419 1.00 95.88 88 ILE A N 1
ATOM 740 C CA . ILE A 1 88 ? -3.811 6.471 0.473 1.00 95.88 88 ILE A CA 1
ATOM 741 C C . ILE A 1 88 ? -4.899 7.176 -0.332 1.00 95.88 88 ILE A C 1
ATOM 743 O O . ILE A 1 88 ? -5.800 6.535 -0.859 1.00 95.88 88 ILE A O 1
ATOM 747 N N . VAL A 1 89 ? -4.808 8.495 -0.440 1.00 95.06 89 VAL A N 1
ATOM 748 C CA . VAL A 1 89 ? -5.753 9.318 -1.209 1.00 95.06 89 VAL A CA 1
ATOM 749 C C . VAL A 1 89 ? -4.993 10.241 -2.152 1.00 95.06 89 VAL A C 1
ATOM 751 O O . VAL A 1 89 ? -3.801 10.485 -1.947 1.00 95.06 89 VAL A O 1
ATOM 754 N N . SER A 1 90 ? -5.652 10.754 -3.190 1.00 93.31 90 SER A N 1
ATOM 755 C CA . SER A 1 90 ? -5.068 11.800 -4.037 1.00 93.31 90 SER A CA 1
ATOM 756 C C . SER A 1 90 ? -4.939 13.114 -3.265 1.00 93.31 90 SER A C 1
ATOM 758 O O . SER A 1 90 ? -5.847 13.464 -2.513 1.00 93.31 90 SER A O 1
ATOM 760 N N . VAL A 1 91 ? -3.867 13.875 -3.499 1.00 87.69 91 VAL A N 1
ATOM 761 C CA . VAL A 1 91 ? -3.652 15.200 -2.872 1.00 87.69 91 VAL A CA 1
ATOM 762 C C . VAL A 1 91 ? -4.790 16.184 -3.191 1.00 87.69 91 VAL A C 1
ATOM 764 O O . VAL A 1 91 ? -5.128 17.020 -2.364 1.00 87.69 91 VAL A O 1
ATOM 767 N N . THR A 1 92 ? -5.424 16.060 -4.358 1.00 73.19 92 THR A N 1
ATOM 768 C CA . THR A 1 92 ? -6.526 16.926 -4.810 1.00 73.19 92 THR A CA 1
ATOM 769 C C . THR A 1 92 ? -7.889 16.598 -4.200 1.00 73.19 92 THR A C 1
ATOM 771 O O . THR A 1 92 ? -8.843 17.337 -4.432 1.00 73.19 92 THR A O 1
ATOM 774 N N . GLN A 1 93 ? -8.023 15.504 -3.445 1.00 57.22 93 GLN A N 1
ATOM 775 C CA . GLN A 1 93 ? -9.273 15.216 -2.744 1.00 57.22 93 GLN A CA 1
ATOM 776 C C . GLN A 1 93 ? -9.301 16.065 -1.469 1.00 57.22 93 GLN A C 1
ATOM 778 O O . GLN A 1 93 ? -8.381 15.919 -0.659 1.00 57.22 93 GLN A O 1
ATOM 783 N N . PRO A 1 94 ? -10.305 16.944 -1.265 1.00 48.25 94 PRO A N 1
ATOM 784 C CA . PRO A 1 94 ? -10.392 17.737 -0.051 1.00 48.25 94 PRO A CA 1
ATOM 785 C C . PRO A 1 94 ? -10.439 16.784 1.137 1.00 48.25 94 PRO A C 1
ATOM 787 O O . PRO A 1 94 ? -11.386 16.023 1.341 1.00 48.25 94 PRO A O 1
ATOM 790 N N . THR A 1 95 ? -9.357 16.791 1.906 1.00 51.12 95 THR A N 1
ATOM 791 C CA . THR A 1 95 ? -9.271 16.068 3.158 1.00 51.12 95 THR A CA 1
ATOM 792 C C . THR A 1 95 ? -10.231 16.749 4.115 1.00 51.12 95 THR A C 1
ATOM 794 O O . THR A 1 95 ? -9.881 17.763 4.718 1.00 51.12 95 THR A O 1
ATOM 797 N N . HIS A 1 96 ? -11.445 16.213 4.251 1.00 47.75 96 HIS A N 1
ATOM 798 C CA . HIS A 1 96 ? -12.320 16.533 5.372 1.00 47.75 96 HIS A CA 1
ATOM 799 C C . HIS A 1 96 ? -11.653 15.962 6.632 1.00 47.75 96 HIS A C 1
ATOM 801 O O . HIS A 1 96 ? -11.914 14.845 7.080 1.00 47.75 96 HIS A O 1
ATOM 807 N N . THR A 1 97 ? -10.641 16.683 7.103 1.00 52.09 97 THR A N 1
ATOM 808 C CA . THR A 1 97 ? -9.887 16.372 8.306 1.00 52.09 97 THR A CA 1
ATOM 809 C C . THR A 1 97 ? -10.773 16.844 9.442 1.00 52.09 97 THR A C 1
ATOM 811 O O . THR A 1 97 ? -10.909 18.043 9.661 1.00 52.09 97 THR A O 1
ATOM 814 N N . ALA A 1 98 ? -11.454 15.905 10.102 1.00 45.44 98 ALA A N 1
ATOM 815 C CA . ALA A 1 98 ? -12.150 16.192 11.348 1.00 45.44 98 ALA A CA 1
ATOM 816 C C . ALA A 1 98 ? -11.166 16.868 12.323 1.00 45.44 98 ALA A C 1
ATOM 818 O O . ALA A 1 98 ? -9.998 16.461 12.359 1.00 45.44 98 ALA A O 1
ATOM 819 N N . PRO A 1 99 ? -11.597 17.888 13.086 1.00 46.81 99 PRO A N 1
ATOM 820 C CA . PRO A 1 99 ? -10.715 18.598 13.995 1.00 46.81 99 PRO A CA 1
ATOM 821 C C . PRO A 1 99 ? -10.152 17.614 15.018 1.00 46.81 99 PRO A C 1
ATOM 823 O O . PRO A 1 99 ? -10.890 16.944 15.746 1.00 46.81 99 PRO A O 1
ATOM 826 N N . THR A 1 100 ? -8.825 17.509 15.055 1.00 50.16 100 THR A N 1
ATOM 827 C CA . THR A 1 100 ? -8.119 16.920 16.186 1.00 50.16 100 THR A CA 1
ATOM 828 C C . THR A 1 100 ? -8.515 17.737 17.406 1.00 50.16 100 THR A C 1
ATOM 830 O O . THR A 1 100 ? -8.219 18.923 17.480 1.00 50.16 100 THR A O 1
ATOM 833 N N . LYS A 1 101 ? -9.244 17.096 18.317 1.00 47.41 101 LYS A N 1
ATOM 834 C CA . LYS A 1 101 ? -9.618 17.617 19.627 1.00 47.41 101 LYS A CA 1
ATOM 835 C C . LYS A 1 101 ? -8.337 18.098 20.326 1.00 47.41 101 LYS A C 1
ATOM 837 O O . LYS A 1 101 ? -7.529 17.265 20.736 1.00 47.41 101 LYS A O 1
ATOM 842 N N . GLU A 1 102 ? -8.134 19.412 20.405 1.00 39.53 102 GLU A N 1
ATOM 843 C CA . GLU A 1 102 ? -7.212 20.000 21.374 1.00 39.53 102 GLU A CA 1
ATOM 844 C C . GLU A 1 102 ? -7.721 19.607 22.761 1.00 39.53 102 GLU A C 1
ATOM 846 O O . GLU A 1 102 ? -8.901 19.759 23.089 1.00 39.53 102 GLU A O 1
ATOM 851 N N . ALA A 1 103 ? -6.841 18.958 23.511 1.00 46.22 103 ALA A N 1
ATOM 852 C CA . ALA A 1 103 ? -7.063 18.577 24.885 1.00 46.22 103 ALA A CA 1
ATOM 853 C C . ALA A 1 103 ? -6.408 19.630 25.780 1.00 46.22 103 ALA A C 1
ATOM 855 O O . ALA A 1 103 ? -5.231 19.921 25.576 1.00 46.22 103 ALA A O 1
ATOM 856 N N . ALA A 1 104 ? -7.184 20.044 26.788 1.00 40.12 104 ALA A N 1
ATOM 857 C CA . ALA A 1 104 ? -6.850 20.866 27.955 1.00 40.12 104 ALA A CA 1
ATOM 858 C C . ALA A 1 104 ? -6.690 22.373 27.712 1.00 40.12 104 ALA A C 1
ATOM 860 O O . ALA A 1 104 ? -5.716 22.788 27.054 1.00 40.12 104 ALA A O 1
#

Radius of gyration: 14.41 Å; Cα contacts (8 Å, |Δi|>4): 142; chains: 1; bounding box: 21×35×45 Å

Organism: NCBI:txid1080227